Protein AF-A0A1V9G7L8-F1 (afdb_monomer_lite)

pLDDT: mean 70.84, std 13.21, range [39.88, 89.25]

Structure (mmCIF, N/CA/C/O backbone):
data_AF-A0A1V9G7L8-F1
#
_entry.id   AF-A0A1V9G7L8-F1
#
loop_
_atom_site.group_PDB
_atom_site.id
_atom_site.type_symbol
_atom_site.label_atom_id
_atom_site.label_alt_id
_atom_site.label_comp_id
_atom_site.label_asym_id
_atom_site.label_entity_id
_atom_site.label_seq_id
_atom_site.pdbx_PDB_ins_code
_atom_site.Cartn_x
_atom_site.Car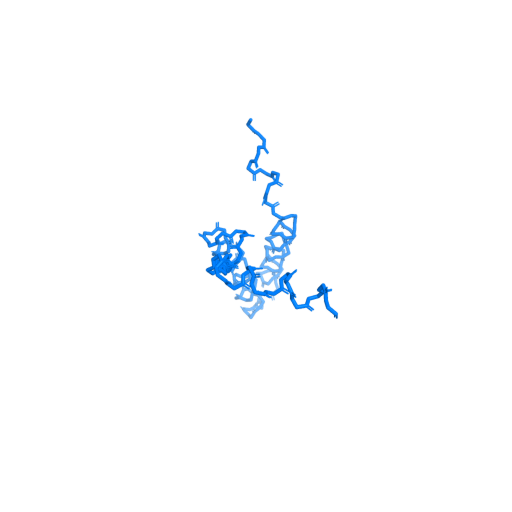tn_y
_atom_site.Cartn_z
_atom_site.occupancy
_atom_site.B_iso_or_equiv
_atom_site.auth_seq_id
_atom_site.auth_comp_id
_atom_site.auth_asym_id
_atom_site.auth_atom_id
_atom_site.pdbx_PDB_model_num
ATOM 1 N N . MET A 1 1 ? 1.770 5.596 -25.371 1.00 39.88 1 MET A N 1
ATOM 2 C CA . MET A 1 1 ? 1.496 6.062 -23.991 1.00 39.88 1 MET A CA 1
ATOM 3 C C . MET A 1 1 ? 0.831 4.986 -23.100 1.00 39.88 1 MET A C 1
ATOM 5 O O . MET A 1 1 ? 0.088 5.329 -22.201 1.00 39.88 1 MET A O 1
ATOM 9 N N . ILE A 1 2 ? 1.105 3.680 -23.289 1.00 51.47 2 ILE A N 1
ATOM 10 C CA . ILE A 1 2 ? 0.509 2.589 -22.463 1.00 51.47 2 ILE A CA 1
ATOM 11 C C . ILE A 1 2 ? 1.593 1.606 -21.947 1.00 51.47 2 ILE A C 1
ATOM 13 O O . ILE A 1 2 ? 1.329 0.672 -21.197 1.00 51.47 2 ILE A O 1
ATOM 17 N N . ALA A 1 3 ? 2.866 1.824 -22.300 1.00 51.66 3 ALA A N 1
ATOM 18 C CA . ALA A 1 3 ? 3.949 0.879 -22.014 1.00 51.66 3 ALA A CA 1
ATOM 19 C C . ALA A 1 3 ? 4.353 0.800 -20.527 1.00 51.66 3 ALA A C 1
ATOM 21 O O . ALA A 1 3 ? 4.911 -0.212 -20.111 1.00 51.66 3 ALA A O 1
ATOM 22 N N . TYR A 1 4 ? 4.036 1.820 -19.719 1.00 53.84 4 TYR A N 1
ATOM 23 C CA . TYR A 1 4 ? 4.342 1.834 -18.281 1.00 53.84 4 TYR A CA 1
ATOM 24 C C . TYR A 1 4 ? 3.472 0.855 -17.484 1.00 53.84 4 TYR A C 1
ATOM 26 O O . TYR A 1 4 ? 3.977 0.161 -16.607 1.00 53.84 4 TYR A O 1
ATOM 34 N N . PHE A 1 5 ? 2.192 0.712 -17.843 1.00 52.31 5 PHE A N 1
ATOM 35 C CA . PHE A 1 5 ? 1.309 -0.280 -17.223 1.00 52.31 5 PHE A CA 1
ATOM 36 C C . PHE A 1 5 ? 1.606 -1.706 -17.697 1.00 52.31 5 PHE A C 1
ATOM 38 O O . PHE A 1 5 ? 1.394 -2.653 -16.949 1.00 52.31 5 PHE A O 1
ATOM 45 N N . LYS A 1 6 ? 2.158 -1.875 -18.908 1.00 51.75 6 LYS A N 1
ATOM 46 C CA . LYS A 1 6 ? 2.427 -3.201 -19.488 1.00 51.75 6 LYS A CA 1
ATOM 47 C C . LYS A 1 6 ? 3.544 -3.973 -18.772 1.00 51.75 6 LYS A C 1
ATOM 49 O O . LYS A 1 6 ? 3.580 -5.195 -18.862 1.00 51.75 6 LYS A O 1
ATOM 54 N N . ARG A 1 7 ? 4.445 -3.275 -18.067 1.00 53.94 7 ARG A N 1
ATOM 55 C CA . ARG A 1 7 ? 5.542 -3.876 -17.285 1.00 53.94 7 ARG A CA 1
ATOM 56 C C . ARG A 1 7 ? 5.354 -3.724 -15.775 1.00 53.94 7 ARG A C 1
ATOM 58 O O . ARG A 1 7 ? 6.216 -4.142 -15.014 1.00 53.94 7 ARG A O 1
ATOM 65 N N . TRP A 1 8 ? 4.245 -3.147 -15.315 1.00 64.56 8 TRP A N 1
ATOM 66 C CA . TRP A 1 8 ? 3.913 -3.154 -13.895 1.00 64.56 8 TRP A CA 1
ATOM 67 C C . TRP A 1 8 ? 3.227 -4.487 -13.590 1.00 64.56 8 TRP A C 1
ATOM 69 O O . TRP A 1 8 ? 2.088 -4.714 -13.987 1.00 64.56 8 TRP A O 1
ATOM 79 N N . THR A 1 9 ? 3.948 -5.415 -12.955 1.00 69.25 9 THR A N 1
ATOM 80 C CA . THR A 1 9 ? 3.449 -6.771 -12.693 1.00 69.25 9 THR A CA 1
ATOM 81 C C . THR A 1 9 ? 2.118 -6.718 -11.943 1.00 69.25 9 THR A C 1
ATOM 83 O O . THR A 1 9 ? 2.038 -6.125 -10.873 1.00 69.25 9 THR A O 1
ATOM 86 N N . PHE A 1 10 ? 1.074 -7.344 -12.497 1.00 75.50 10 PHE A N 1
ATOM 87 C CA . PHE A 1 10 ? -0.282 -7.439 -11.929 1.00 75.50 10 PHE A CA 1
ATOM 88 C C . PHE A 1 10 ? -0.290 -7.734 -10.414 1.00 75.50 10 PHE A C 1
ATOM 90 O O . PHE A 1 10 ? -1.026 -7.115 -9.648 1.00 75.50 10 PHE A O 1
ATOM 97 N N . PHE A 1 11 ? 0.626 -8.588 -9.951 1.00 76.31 11 PHE A N 1
ATOM 98 C CA . PHE A 1 11 ? 0.826 -8.908 -8.534 1.00 76.31 11 PHE A CA 1
ATO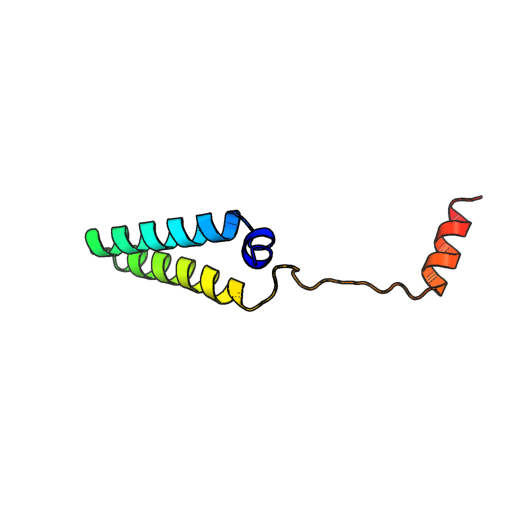M 99 C C . PHE A 1 11 ? 1.170 -7.711 -7.630 1.00 76.31 11 PHE A C 1
ATOM 101 O O . PHE A 1 11 ? 0.859 -7.738 -6.441 1.00 76.31 11 PHE A O 1
ATOM 108 N N . ARG A 1 12 ? 1.779 -6.643 -8.160 1.00 76.81 12 ARG A N 1
ATOM 109 C CA . ARG A 1 12 ? 2.067 -5.411 -7.406 1.00 76.81 12 ARG A CA 1
ATOM 110 C C . ARG A 1 12 ? 0.788 -4.639 -7.090 1.00 76.81 12 ARG A C 1
ATOM 112 O O . ARG A 1 12 ? 0.649 -4.147 -5.975 1.00 76.81 12 ARG A O 1
ATOM 119 N N . TRP A 1 13 ? -0.162 -4.606 -8.024 1.00 80.19 13 TRP A N 1
ATOM 120 C CA . TRP A 1 13 ? -1.486 -4.021 -7.797 1.00 80.19 13 TRP A CA 1
ATOM 121 C C . TRP A 1 13 ? -2.279 -4.817 -6.771 1.00 80.19 13 TRP A C 1
ATOM 123 O O . TRP A 1 13 ? -2.803 -4.235 -5.826 1.00 80.19 13 TRP A O 1
ATOM 133 N N . VAL A 1 14 ? -2.281 -6.147 -6.892 1.00 84.69 14 VAL A N 1
ATOM 134 C CA . VAL A 1 14 ? -2.902 -7.032 -5.894 1.00 84.69 14 VAL A CA 1
ATOM 135 C C . VAL A 1 14 ? -2.323 -6.767 -4.501 1.00 84.69 14 VAL A C 1
ATOM 137 O O . VAL A 1 14 ? -3.075 -6.634 -3.538 1.00 84.69 14 VAL A O 1
ATOM 140 N N . ARG A 1 15 ? -0.996 -6.617 -4.387 1.00 83.00 15 ARG A N 1
ATOM 141 C CA . ARG A 1 15 ? -0.330 -6.359 -3.103 1.00 83.00 15 ARG A CA 1
ATOM 142 C C . ARG A 1 15 ? -0.662 -4.989 -2.510 1.00 83.00 15 ARG A C 1
ATOM 144 O O . ARG A 1 15 ? -0.874 -4.905 -1.304 1.00 83.00 15 ARG A O 1
ATOM 151 N N . LEU A 1 16 ? -0.738 -3.943 -3.334 1.00 86.56 16 LEU A N 1
ATOM 152 C CA . LEU A 1 16 ? -1.153 -2.608 -2.891 1.00 86.56 16 LEU A CA 1
ATOM 153 C C . LEU A 1 16 ? -2.606 -2.605 -2.406 1.00 86.56 16 LEU A C 1
ATOM 155 O O . LEU A 1 16 ? -2.884 -2.122 -1.312 1.00 86.56 16 LEU A O 1
ATOM 159 N N . ILE A 1 17 ? -3.519 -3.194 -3.182 1.00 89.25 17 ILE A N 1
ATOM 160 C CA . ILE A 1 17 ? -4.949 -3.245 -2.848 1.00 89.25 17 ILE A CA 1
ATOM 161 C C . ILE A 1 17 ? -5.168 -4.041 -1.557 1.00 89.25 17 ILE A C 1
ATOM 163 O O . ILE A 1 17 ? -5.871 -3.579 -0.661 1.00 89.25 17 ILE A O 1
ATOM 167 N N . MET A 1 18 ? -4.529 -5.207 -1.425 1.00 88.31 18 MET A N 1
ATOM 168 C CA . MET A 1 18 ? -4.629 -6.032 -0.220 1.00 88.31 18 MET A CA 1
ATOM 169 C C . MET A 1 18 ? -4.040 -5.325 1.010 1.00 88.31 18 MET A C 1
ATOM 171 O O . MET A 1 18 ? -4.654 -5.355 2.074 1.00 88.31 18 MET A O 1
ATOM 175 N N . GLY A 1 19 ? -2.887 -4.658 0.874 1.00 85.94 19 GLY A N 1
ATOM 176 C CA . GLY A 1 19 ? -2.264 -3.899 1.963 1.00 85.94 19 GLY A CA 1
ATOM 177 C C . GLY A 1 19 ? -3.151 -2.759 2.469 1.00 85.94 19 GLY A C 1
ATOM 178 O O . GLY A 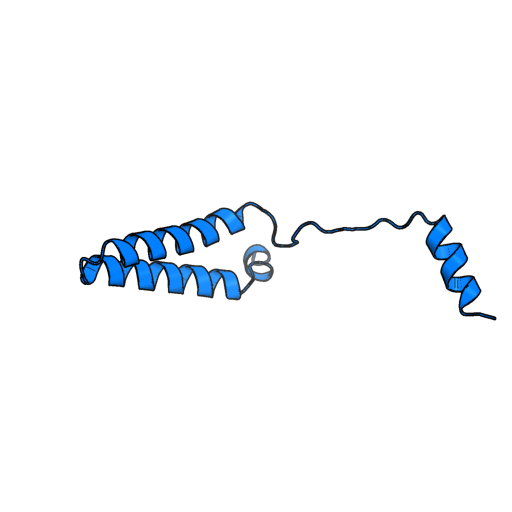1 19 ? -3.376 -2.642 3.674 1.00 85.94 19 GLY A O 1
ATOM 179 N N . ILE A 1 20 ? -3.732 -1.984 1.548 1.00 88.38 20 ILE A N 1
ATOM 180 C CA . ILE A 1 20 ? -4.667 -0.897 1.871 1.00 88.38 20 ILE A CA 1
ATOM 181 C C . ILE A 1 20 ? -5.939 -1.450 2.526 1.00 88.38 20 ILE A C 1
ATOM 183 O O . ILE A 1 20 ? -6.416 -0.891 3.511 1.00 88.38 20 ILE A O 1
ATOM 187 N N . ALA A 1 21 ? -6.476 -2.570 2.034 1.00 88.81 21 ALA A N 1
ATOM 188 C CA . ALA A 1 21 ? -7.655 -3.196 2.627 1.00 88.81 21 ALA A CA 1
ATOM 189 C C . ALA A 1 21 ? -7.402 -3.632 4.082 1.00 88.81 21 ALA A C 1
ATOM 191 O O . ALA A 1 21 ? -8.220 -3.346 4.956 1.00 88.81 21 ALA A O 1
ATOM 192 N N . ILE A 1 22 ? -6.259 -4.269 4.358 1.00 85.94 22 ILE A N 1
ATOM 193 C CA . ILE A 1 22 ? -5.866 -4.678 5.718 1.00 85.94 22 ILE A CA 1
ATOM 194 C C . ILE A 1 22 ? -5.673 -3.454 6.616 1.00 85.94 22 ILE A C 1
ATOM 196 O O . ILE A 1 22 ? -6.142 -3.453 7.751 1.00 85.94 22 ILE A O 1
ATOM 200 N N . PHE A 1 23 ? -5.043 -2.399 6.098 1.00 85.81 23 PHE A N 1
ATOM 201 C CA . PHE A 1 23 ? -4.845 -1.150 6.826 1.00 85.81 23 PHE A CA 1
ATOM 202 C C . PHE A 1 23 ? -6.176 -0.515 7.252 1.00 85.81 23 PHE A C 1
ATOM 204 O O . PHE A 1 23 ? -6.367 -0.228 8.431 1.00 85.81 23 PHE A O 1
ATOM 211 N N . ILE A 1 24 ? -7.130 -0.369 6.324 1.00 87.56 24 ILE A N 1
ATOM 212 C CA . ILE A 1 24 ? -8.460 0.193 6.614 1.00 87.56 24 ILE A CA 1
ATOM 213 C C . ILE A 1 24 ? -9.195 -0.661 7.654 1.00 87.56 24 ILE A C 1
ATOM 215 O O . ILE A 1 24 ? -9.807 -0.125 8.579 1.00 87.56 24 ILE A O 1
ATOM 219 N N . ARG A 1 25 ? -9.119 -1.994 7.535 1.00 85.69 25 ARG A N 1
ATOM 220 C CA . ARG A 1 25 ? -9.729 -2.901 8.514 1.00 85.69 25 ARG A CA 1
ATOM 221 C C . ARG A 1 25 ? -9.086 -2.761 9.894 1.00 85.69 25 ARG A C 1
ATOM 223 O O . ARG A 1 25 ? -9.826 -2.638 10.863 1.00 85.69 25 ARG A O 1
ATOM 230 N N . GLY A 1 26 ? -7.759 -2.677 9.974 1.00 80.88 26 GLY A N 1
ATOM 231 C CA . GLY A 1 26 ? -7.032 -2.470 11.228 1.00 80.88 26 GLY A CA 1
ATOM 232 C C . GLY A 1 26 ? -7.396 -1.163 11.935 1.00 80.88 26 GLY A C 1
ATOM 233 O O . GLY A 1 26 ? -7.570 -1.160 13.150 1.00 80.88 26 GLY A O 1
ATOM 234 N N . VAL A 1 27 ? -7.604 -0.073 11.180 1.00 83.62 27 VAL A N 1
ATOM 235 C CA . VAL A 1 27 ? -8.124 1.189 11.743 1.00 83.62 27 VAL A CA 1
ATOM 236 C C . VAL A 1 27 ? -9.535 0.994 12.300 1.00 83.62 27 VAL A C 1
ATOM 238 O O . VAL A 1 27 ? -9.821 1.440 13.406 1.00 83.62 27 VAL A O 1
ATOM 241 N N . SER A 1 28 ? -10.416 0.308 11.564 1.00 83.06 28 SER A N 1
ATOM 242 C CA . SER A 1 28 ? -11.810 0.122 11.991 1.00 83.06 28 SER A CA 1
ATOM 243 C C . SER A 1 28 ? -11.976 -0.777 13.219 1.00 83.06 28 SER A C 1
ATOM 245 O O . SER A 1 28 ? -12.930 -0.600 13.969 1.00 83.06 28 SER A O 1
ATOM 247 N N . THR A 1 29 ? -11.064 -1.727 13.439 1.00 82.75 29 THR A N 1
ATOM 248 C CA . THR A 1 29 ? -11.110 -2.640 14.590 1.00 82.75 29 THR A CA 1
ATOM 249 C C . THR A 1 29 ? -10.326 -2.123 15.796 1.00 82.75 29 THR A C 1
ATOM 251 O O . THR A 1 29 ? -10.378 -2.748 16.846 1.00 82.75 29 THR A O 1
ATOM 254 N N . GLY A 1 30 ? -9.598 -1.004 15.671 1.00 82.81 30 GLY A N 1
ATOM 255 C CA . GLY A 1 30 ? -8.764 -0.455 16.751 1.00 82.81 30 GLY A CA 1
ATOM 256 C C . GLY A 1 30 ? -7.526 -1.300 17.078 1.00 82.81 30 GLY A C 1
ATOM 257 O O . GLY A 1 30 ? -6.833 -1.047 18.061 1.00 82.81 30 GLY A O 1
ATOM 258 N N . GLU A 1 31 ? -7.224 -2.293 16.244 1.00 82.19 31 GLU A N 1
ATOM 259 C CA . GLU A 1 31 ? -6.115 -3.219 16.436 1.00 82.19 31 GLU A CA 1
ATOM 260 C C . GLU A 1 31 ? -4.837 -2.601 15.862 1.00 82.19 31 GLU A C 1
ATOM 262 O O . GLU A 1 31 ? -4.533 -2.718 14.668 1.00 82.19 31 GLU A O 1
ATOM 267 N N . TYR A 1 32 ? -4.065 -1.940 16.727 1.00 84.75 32 TYR A N 1
ATOM 268 C CA . TYR A 1 32 ? -2.811 -1.265 16.371 1.00 84.75 32 TYR A CA 1
ATOM 269 C C . TYR A 1 32 ? -1.830 -2.166 15.605 1.00 84.75 32 TYR A C 1
ATOM 271 O O . TYR A 1 32 ? -1.093 -1.696 14.736 1.00 84.75 32 TYR A O 1
ATOM 279 N N . LEU A 1 33 ? -1.846 -3.472 15.885 1.00 83.94 33 LEU A N 1
ATOM 280 C CA . LEU A 1 33 ? -0.983 -4.455 15.233 1.00 83.94 33 LEU A CA 1
ATOM 281 C C . LEU A 1 33 ? -1.345 -4.652 13.751 1.00 83.94 33 LEU A C 1
ATOM 283 O O . LEU A 1 33 ? -0.461 -4.724 12.898 1.00 83.94 33 LEU A O 1
ATOM 287 N N . LEU A 1 34 ? -2.643 -4.678 13.430 1.00 81.12 34 LEU A N 1
ATOM 288 C CA . LEU A 1 34 ? -3.147 -4.796 12.058 1.00 81.12 34 LEU A CA 1
ATOM 289 C C . LEU A 1 34 ? -2.943 -3.501 11.270 1.00 81.12 34 LEU A C 1
ATOM 291 O O . LEU A 1 34 ? -2.587 -3.551 10.091 1.00 81.12 34 LEU A O 1
ATOM 295 N N . TYR A 1 35 ? -3.104 -2.351 11.929 1.00 81.81 35 TYR A N 1
ATOM 296 C CA . TYR A 1 35 ? -2.769 -1.045 11.362 1.00 81.81 35 TYR A CA 1
ATOM 297 C C . TYR A 1 35 ? -1.294 -0.979 10.936 1.00 81.81 35 TYR A C 1
ATOM 299 O O . TYR A 1 35 ? -0.991 -0.673 9.780 1.00 81.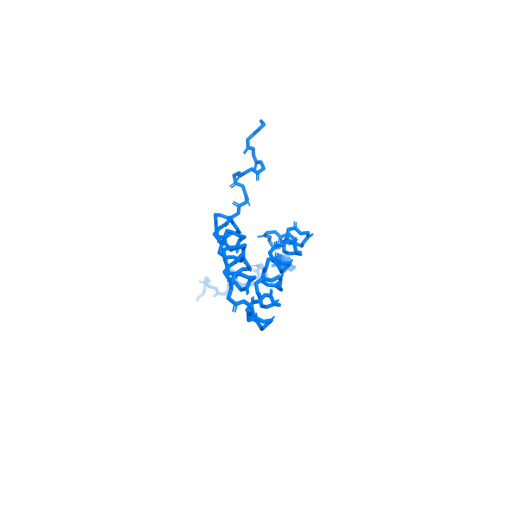81 35 TYR A O 1
ATOM 307 N N . LEU A 1 36 ? -0.373 -1.332 11.841 1.00 86.81 36 LEU A N 1
ATOM 308 C CA . LEU A 1 36 ? 1.064 -1.301 11.568 1.00 86.81 36 LEU A CA 1
ATOM 309 C C . LEU A 1 36 ? 1.461 -2.321 10.491 1.00 86.81 36 LEU A C 1
ATOM 311 O O . LEU A 1 36 ? 2.231 -1.996 9.586 1.00 86.81 36 LEU A O 1
ATOM 315 N N . ALA A 1 37 ? 0.906 -3.534 10.541 1.00 86.00 37 ALA A N 1
ATOM 316 C CA . ALA A 1 37 ? 1.160 -4.564 9.538 1.00 86.00 37 ALA A CA 1
ATOM 317 C C . ALA A 1 37 ? 0.662 -4.148 8.141 1.00 86.00 37 ALA A C 1
ATOM 319 O O . ALA A 1 37 ? 1.390 -4.292 7.157 1.00 86.00 37 ALA A O 1
ATOM 320 N N . GLY A 1 38 ? -0.543 -3.577 8.042 1.00 82.69 38 GLY A N 1
ATOM 321 C CA . GLY A 1 38 ? -1.092 -3.059 6.785 1.00 82.69 38 GLY A CA 1
ATOM 322 C C . GLY A 1 38 ? -0.272 -1.895 6.220 1.00 82.69 38 GLY A C 1
ATOM 323 O O . GLY A 1 38 ? 0.024 -1.868 5.020 1.00 82.69 38 GLY A O 1
ATOM 324 N N . ALA A 1 39 ? 0.173 -0.979 7.085 1.00 84.75 39 ALA A N 1
ATOM 325 C CA . ALA A 1 39 ? 1.062 0.119 6.712 1.00 84.75 39 ALA A CA 1
ATOM 326 C C . ALA A 1 39 ? 2.410 -0.397 6.191 1.00 84.75 39 ALA A C 1
ATOM 328 O O . ALA A 1 39 ? 2.861 0.032 5.130 1.00 84.75 39 ALA A O 1
ATOM 329 N N . PHE A 1 40 ? 3.021 -1.365 6.880 1.00 86.88 40 PHE A N 1
ATOM 330 C CA . PHE A 1 40 ? 4.299 -1.951 6.478 1.00 86.88 40 PHE A CA 1
ATOM 331 C C . PHE A 1 40 ? 4.203 -2.672 5.129 1.00 86.88 40 PHE A C 1
ATOM 333 O O . PHE A 1 40 ? 5.032 -2.447 4.250 1.00 86.88 40 PHE A O 1
ATOM 340 N N . VAL A 1 41 ? 3.167 -3.490 4.917 1.00 84.00 41 VAL A N 1
ATOM 341 C CA . VAL A 1 41 ? 2.953 -4.210 3.648 1.00 84.00 41 VAL A CA 1
ATOM 342 C C . VAL A 1 41 ? 2.731 -3.240 2.485 1.00 84.00 41 VAL A C 1
ATOM 344 O O . VAL A 1 41 ? 3.285 -3.441 1.400 1.00 84.00 41 VAL A O 1
ATOM 347 N N . THR A 1 42 ? 1.969 -2.168 2.715 1.00 83.50 42 THR A N 1
ATOM 348 C CA . THR A 1 42 ? 1.725 -1.121 1.714 1.00 83.50 42 THR A CA 1
ATOM 349 C C . THR A 1 42 ? 3.006 -0.339 1.417 1.00 83.50 42 THR A C 1
ATOM 351 O O . THR A 1 42 ? 3.361 -0.162 0.252 1.00 83.50 42 THR A O 1
ATOM 354 N N . PHE A 1 43 ? 3.765 0.048 2.446 1.00 83.94 43 PHE A N 1
ATOM 355 C CA . PHE A 1 43 ? 5.065 0.707 2.303 1.00 83.94 43 PHE A CA 1
ATOM 356 C C . PHE A 1 43 ? 6.065 -0.157 1.529 1.00 83.94 43 PHE A C 1
ATOM 358 O O . PHE A 1 43 ? 6.728 0.333 0.620 1.00 83.94 43 PHE A O 1
ATOM 365 N N . MET A 1 44 ? 6.127 -1.461 1.811 1.00 79.00 44 MET A N 1
ATOM 366 C CA . MET A 1 44 ? 6.998 -2.396 1.097 1.00 79.00 44 MET A CA 1
ATOM 367 C C . MET A 1 44 ? 6.640 -2.487 -0.394 1.00 79.00 44 MET A C 1
ATOM 369 O O . MET A 1 44 ? 7.528 -2.654 -1.231 1.00 79.00 44 MET A O 1
ATOM 373 N N . ALA A 1 45 ? 5.357 -2.352 -0.745 1.00 74.00 45 ALA A N 1
ATOM 374 C CA . ALA A 1 45 ? 4.906 -2.313 -2.133 1.00 74.00 45 ALA A CA 1
ATOM 375 C C . ALA A 1 45 ? 5.314 -1.012 -2.851 1.00 74.00 45 ALA A C 1
ATOM 377 O O . ALA A 1 45 ? 5.722 -1.072 -4.012 1.00 74.00 45 ALA A O 1
ATOM 378 N N . PHE A 1 46 ? 5.289 0.134 -2.158 1.00 72.25 46 PHE A N 1
ATOM 379 C CA . PHE A 1 46 ? 5.824 1.403 -2.670 1.00 72.25 46 PHE A CA 1
ATOM 380 C C . PHE A 1 46 ? 7.356 1.400 -2.768 1.00 72.25 46 PHE A C 1
ATOM 382 O O . PHE A 1 46 ? 7.903 1.826 -3.780 1.00 72.25 46 PHE A O 1
ATOM 389 N N . ALA A 1 47 ? 8.068 0.858 -1.779 1.00 72.12 47 ALA A N 1
ATOM 390 C CA . ALA A 1 47 ? 9.527 0.740 -1.808 1.00 72.12 47 ALA A CA 1
ATOM 391 C C . ALA A 1 47 ? 10.008 -0.190 -2.943 1.00 72.12 47 ALA A C 1
ATOM 393 O O . ALA A 1 47 ? 11.007 0.086 -3.607 1.00 72.12 47 ALA A O 1
ATOM 394 N N . ASN A 1 48 ? 9.239 -1.238 -3.260 1.00 65.50 48 ASN A N 1
ATOM 395 C CA . ASN A 1 48 ? 9.456 -2.089 -4.438 1.00 65.50 48 ASN A CA 1
ATOM 396 C C . ASN A 1 48 ? 9.080 -1.419 -5.777 1.00 65.50 48 ASN A C 1
ATOM 398 O O . ASN A 1 48 ? 9.267 -2.023 -6.837 1.00 65.50 48 ASN A O 1
ATOM 402 N N . ALA A 1 49 ? 8.562 -0.185 -5.777 1.00 61.47 49 ALA A N 1
ATOM 403 C CA . ALA A 1 49 ? 8.382 0.601 -6.996 1.00 61.47 49 ALA A CA 1
ATOM 404 C C . ALA A 1 49 ? 9.698 1.247 -7.484 1.00 61.47 49 ALA A C 1
ATOM 406 O O . ALA A 1 49 ? 9.799 1.541 -8.672 1.00 61.47 49 ALA A O 1
ATOM 407 N N . GLY A 1 50 ? 10.701 1.423 -6.604 1.00 56.44 50 GLY A N 1
ATOM 408 C CA . GLY A 1 50 ? 11.960 2.132 -6.894 1.00 56.44 50 GLY A CA 1
ATOM 409 C C . GLY A 1 50 ? 13.191 1.258 -7.172 1.00 56.44 50 GLY A C 1
ATOM 410 O O . GLY A 1 50 ? 14.129 1.728 -7.809 1.00 56.44 50 GLY A O 1
ATOM 411 N N . CYS A 1 51 ? 13.194 -0.016 -6.768 1.00 57.59 51 CYS A N 1
ATOM 412 C CA . CYS A 1 51 ? 14.206 -0.988 -7.195 1.00 57.59 51 CYS A CA 1
ATOM 413 C C . CYS A 1 51 ? 13.565 -1.934 -8.219 1.00 57.59 51 CYS A C 1
ATOM 415 O O . CYS A 1 51 ? 12.533 -2.552 -7.952 1.00 57.59 51 CYS A O 1
ATOM 417 N N . GLY A 1 52 ? 14.115 -1.927 -9.433 1.00 54.47 52 GLY A N 1
ATOM 418 C CA . GLY A 1 52 ? 13.475 -2.373 -10.666 1.00 54.47 52 GLY A CA 1
ATOM 419 C C . GLY A 1 52 ? 12.841 -3.766 -10.632 1.00 54.47 52 GLY A C 1
ATOM 420 O O . GLY A 1 52 ? 13.260 -4.678 -9.934 1.00 54.47 52 GLY A O 1
ATOM 421 N N . ILE A 1 53 ? 11.831 -3.928 -11.485 1.00 53.94 53 ILE A N 1
ATOM 422 C CA . ILE A 1 53 ? 11.099 -5.173 -11.796 1.00 53.94 53 ILE A CA 1
ATOM 423 C C . ILE A 1 53 ? 11.998 -6.277 -12.389 1.00 53.94 53 ILE A C 1
ATOM 425 O O . ILE A 1 53 ? 11.535 -7.375 -12.666 1.00 53.94 53 ILE A O 1
ATOM 429 N N . GLU A 1 54 ? 13.292 -6.029 -12.526 1.00 53.72 54 GLU A N 1
ATOM 430 C CA . GLU A 1 54 ? 14.291 -6.999 -12.951 1.00 53.72 54 GLU A CA 1
ATOM 431 C C . GLU A 1 54 ? 15.261 -7.133 -11.785 1.00 53.72 54 GLU A C 1
ATOM 433 O O . GLU A 1 54 ? 16.300 -6.473 -11.748 1.00 53.72 54 GLU A O 1
ATOM 438 N N . GLY A 1 55 ? 14.836 -7.885 -10.759 1.00 53.25 55 GLY A N 1
ATOM 439 C CA . GLY A 1 55 ? 15.650 -8.142 -9.573 1.00 53.25 55 GLY A CA 1
ATOM 440 C C . GLY A 1 55 ? 17.051 -8.502 -10.025 1.00 53.25 55 GLY A C 1
ATOM 441 O O . GLY A 1 55 ? 17.141 -9.354 -10.902 1.00 53.25 55 GLY A O 1
ATOM 442 N N . CYS A 1 56 ? 18.060 -7.773 -9.515 1.00 58.66 56 CYS A N 1
ATOM 443 C CA . CYS A 1 56 ? 19.460 -7.793 -9.950 1.00 58.66 56 CYS A CA 1
ATOM 444 C C . CYS A 1 56 ? 19.662 -8.749 -11.113 1.00 58.66 56 CYS A C 1
ATOM 446 O O . CYS A 1 56 ? 19.897 -9.937 -10.879 1.00 58.66 56 CYS A O 1
ATOM 448 N N . ALA A 1 57 ? 19.483 -8.258 -12.344 1.00 56.22 57 ALA A N 1
ATOM 449 C CA . ALA A 1 57 ? 19.836 -9.041 -13.506 1.00 56.22 57 ALA A CA 1
ATOM 450 C C . ALA A 1 57 ? 21.294 -9.441 -13.295 1.00 56.22 57 ALA A C 1
ATOM 452 O O . ALA A 1 57 ? 22.201 -8.633 -13.464 1.00 56.22 57 ALA A O 1
ATOM 453 N N . THR A 1 58 ? 21.531 -10.681 -12.876 1.00 55.97 58 THR A N 1
ATOM 454 C CA . THR A 1 58 ? 22.834 -11.288 -13.034 1.00 55.97 58 THR A CA 1
ATOM 455 C C . THR A 1 58 ? 22.873 -11.630 -14.511 1.00 55.97 58 THR A C 1
ATOM 457 O O . THR A 1 58 ? 22.718 -12.766 -14.944 1.00 55.97 58 THR A O 1
ATOM 460 N N . ASN A 1 59 ? 23.063 -10.603 -15.338 1.00 57.75 59 ASN A N 1
ATOM 461 C CA . ASN A 1 59 ? 23.778 -10.790 -16.576 1.00 57.75 59 ASN A CA 1
ATOM 462 C C . ASN A 1 59 ? 25.185 -11.224 -16.154 1.00 57.75 59 ASN A C 1
ATOM 464 O O . ASN A 1 59 ? 26.129 -10.438 -16.173 1.00 57.75 59 ASN A O 1
ATOM 468 N N . VAL A 1 60 ? 25.324 -12.487 -15.733 1.00 62.16 60 VAL A N 1
ATOM 469 C CA . VAL A 1 60 ? 26.604 -13.171 -15.749 1.00 62.16 60 VAL A CA 1
ATOM 470 C C . VAL A 1 60 ? 27.018 -13.132 -17.206 1.00 62.16 60 VAL A C 1
ATOM 472 O O . VAL A 1 60 ? 26.626 -13.945 -18.039 1.00 62.16 60 VAL A O 1
ATOM 475 N N . ARG A 1 61 ? 27.742 -12.073 -17.553 1.00 62.75 61 ARG A N 1
ATOM 476 C CA . ARG A 1 61 ? 28.404 -11.933 -18.828 1.00 62.75 61 ARG A CA 1
ATOM 477 C C . ARG A 1 61 ? 29.513 -12.964 -18.748 1.00 62.75 61 ARG A C 1
ATOM 479 O O . ARG A 1 61 ? 30.608 -12.659 -18.283 1.00 62.75 61 ARG A O 1
ATOM 486 N N . LEU A 1 62 ? 29.192 -14.212 -19.090 1.00 67.56 62 LEU A N 1
ATOM 487 C CA . LEU A 1 62 ? 30.205 -15.242 -19.228 1.00 67.56 62 LEU A CA 1
ATOM 488 C C . LEU A 1 62 ? 31.259 -14.650 -20.170 1.00 67.56 62 LEU A C 1
ATOM 490 O O . LEU A 1 62 ? 30.898 -14.164 -21.251 1.00 67.56 62 LEU A O 1
ATOM 494 N N . PRO A 1 63 ? 32.541 -14.601 -19.771 1.00 67.06 63 PRO A N 1
ATOM 495 C CA . PRO A 1 63 ? 33.574 -14.200 -20.702 1.00 67.06 63 PRO A CA 1
ATOM 496 C C . PRO A 1 63 ? 33.465 -15.141 -21.903 1.00 67.06 63 PRO A C 1
ATOM 498 O O . PRO A 1 63 ? 33.312 -16.350 -21.735 1.00 67.06 63 PRO A O 1
ATOM 501 N N . LYS A 1 64 ? 33.503 -14.586 -23.119 1.00 60.62 64 LYS A N 1
ATOM 502 C CA . LYS A 1 64 ? 33.325 -15.320 -24.387 1.00 60.62 64 LYS A CA 1
ATOM 503 C C . LYS A 1 64 ? 34.181 -16.601 -24.462 1.00 60.62 64 LYS A C 1
ATOM 505 O O . LYS A 1 64 ? 33.785 -17.561 -25.113 1.00 60.62 64 LYS A O 1
ATOM 510 N N . SER A 1 65 ? 35.313 -16.632 -23.747 1.00 64.94 65 SER A N 1
ATOM 511 C CA . SER A 1 65 ? 36.177 -17.806 -23.578 1.00 64.94 65 SER A CA 1
ATOM 512 C C . SER A 1 65 ? 35.477 -19.011 -22.935 1.00 64.94 65 SER A C 1
ATOM 514 O O . SER A 1 65 ? 35.681 -20.127 -23.393 1.00 64.94 65 SER A O 1
ATOM 516 N N . LYS A 1 66 ? 34.617 -18.825 -21.925 1.00 61.38 66 LYS A N 1
ATOM 517 C CA . LYS A 1 66 ? 33.893 -19.928 -21.265 1.00 61.38 66 LYS A CA 1
ATOM 518 C C . LYS A 1 66 ? 32.825 -20.551 -22.170 1.00 61.38 66 LYS A C 1
ATOM 520 O O . LYS A 1 66 ? 32.688 -21.765 -22.170 1.00 61.38 66 LYS A O 1
ATOM 525 N N . ILE A 1 67 ? 32.152 -19.742 -22.994 1.00 64.69 67 ILE A N 1
ATOM 526 C CA . ILE A 1 67 ? 31.142 -20.209 -23.965 1.00 64.69 67 ILE A CA 1
ATOM 527 C C . ILE A 1 67 ? 31.795 -21.045 -25.081 1.00 64.69 67 ILE A C 1
ATOM 529 O O . ILE A 1 67 ? 31.221 -22.026 -25.541 1.00 64.69 67 ILE A O 1
ATOM 533 N N . TYR A 1 68 ? 33.014 -20.682 -25.496 1.00 64.75 68 TYR A N 1
ATOM 534 C CA . TYR A 1 68 ? 33.756 -21.413 -26.529 1.00 64.75 68 TYR A CA 1
ATOM 535 C C . TYR A 1 68 ? 34.220 -22.8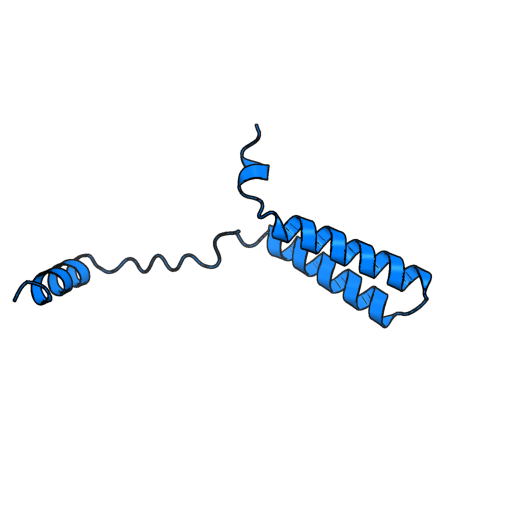05 -26.072 1.00 64.75 68 TYR A C 1
ATOM 537 O O . TYR A 1 68 ? 34.275 -23.730 -26.877 1.00 64.75 68 TYR A O 1
ATOM 545 N N . HIS A 1 69 ? 34.555 -22.960 -24.789 1.00 60.38 69 HIS A N 1
ATOM 546 C CA . HIS A 1 69 ? 34.983 -24.249 -24.248 1.00 60.38 69 HIS A CA 1
ATOM 547 C C . HIS A 1 69 ? 33.811 -25.199 -23.978 1.00 60.38 69 HIS A C 1
ATOM 549 O O . HIS A 1 69 ? 33.938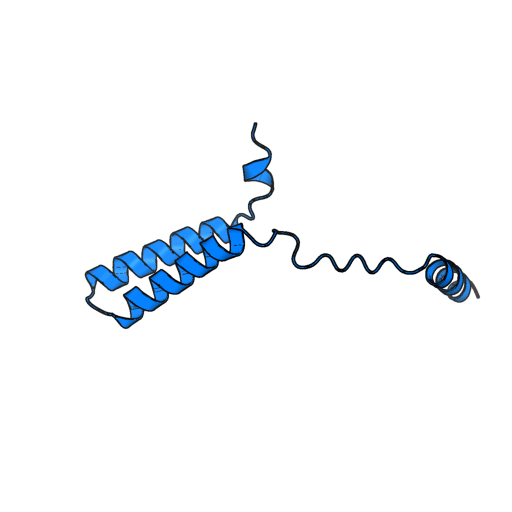 -26.379 -24.276 1.00 60.38 69 HIS A O 1
ATOM 555 N N . ASP A 1 70 ? 32.685 -24.697 -23.470 1.00 65.38 70 ASP A N 1
ATOM 556 C CA . ASP A 1 70 ? 31.523 -25.514 -23.088 1.00 65.38 70 ASP A CA 1
ATOM 557 C C . ASP A 1 70 ? 30.850 -26.176 -24.307 1.00 65.38 70 ASP A C 1
ATOM 559 O O . ASP A 1 70 ? 30.776 -27.398 -24.395 1.00 65.38 70 ASP A O 1
ATOM 563 N N . GLY A 1 71 ? 30.546 -25.399 -25.356 1.00 62.34 71 GLY A N 1
ATOM 564 C CA . GLY A 1 71 ? 29.923 -25.916 -26.587 1.00 62.34 71 GLY A CA 1
ATOM 565 C C . GLY A 1 71 ? 30.806 -26.832 -27.452 1.00 62.34 71 GLY A C 1
ATOM 566 O O . GLY A 1 71 ? 30.371 -27.283 -28.514 1.00 62.34 71 GLY A O 1
ATOM 567 N N . ASN A 1 72 ? 32.050 -27.080 -27.034 1.00 61.91 72 ASN A N 1
ATOM 568 C CA . ASN A 1 72 ? 32.973 -28.018 -27.672 1.00 61.91 72 ASN A CA 1
ATOM 569 C C . ASN A 1 72 ? 33.178 -29.302 -26.842 1.00 61.91 72 ASN A C 1
ATOM 571 O O . ASN A 1 72 ? 33.753 -30.262 -27.350 1.00 61.91 72 ASN A O 1
ATOM 575 N N . VAL A 1 73 ? 32.711 -29.333 -25.588 1.00 62.50 73 VAL A N 1
ATOM 576 C CA . VAL A 1 73 ? 32.688 -30.542 -24.746 1.00 62.50 73 VAL A CA 1
ATOM 577 C C . VAL A 1 73 ? 31.462 -31.395 -25.075 1.00 62.50 73 VAL A C 1
ATOM 579 O O . VAL A 1 73 ? 31.584 -32.610 -25.152 1.00 62.50 73 VAL A O 1
ATOM 582 N N . ASP A 1 74 ? 30.327 -30.774 -25.406 1.00 62.44 74 ASP A N 1
ATOM 583 C CA . ASP A 1 74 ? 29.097 -31.485 -25.802 1.00 62.44 74 ASP A CA 1
ATOM 584 C C . ASP A 1 74 ? 29.152 -32.119 -27.207 1.00 62.44 74 ASP A C 1
ATOM 586 O O . ASP A 1 74 ? 28.222 -32.807 -27.627 1.00 62.44 74 ASP A O 1
ATOM 590 N N . LYS A 1 75 ? 30.226 -31.873 -27.970 1.00 59.31 75 LYS A N 1
ATOM 591 C CA . LYS A 1 75 ? 30.416 -32.391 -29.337 1.00 59.31 75 LYS A CA 1
ATOM 592 C C . LYS A 1 75 ? 31.369 -33.587 -29.427 1.00 59.31 75 LYS A C 1
ATOM 594 O O . LYS A 1 75 ? 31.847 -33.873 -30.528 1.00 59.31 75 LYS A O 1
ATOM 599 N N . LYS A 1 76 ? 31.667 -34.270 -28.319 1.00 48.53 76 LYS A N 1
ATOM 600 C CA . LYS A 1 76 ? 32.596 -35.406 -28.314 1.00 48.53 76 LYS A CA 1
ATOM 601 C C . LYS A 1 76 ? 32.020 -36.665 -27.685 1.00 48.53 76 LYS A C 1
ATOM 603 O O . LYS A 1 76 ? 31.421 -36.554 -26.598 1.00 48.53 76 LYS A O 1
#

Secondary structure (DSSP, 8-state):
--HHHHTS-HHHHHHHHHHHHHHHHHHHHT-HHHHHHHHHHHHHHHHTTTS-SSTT-------HHHHHHHTTTTT-

Radius of gyration: 21.76 Å; chains: 1; bounding box: 48×42×46 Å

Organism: NCBI:txid1703345

Foldseek 3Di:
DCVVVVLPPPVLVVQLVVLVVQLVVCVVVVPVVSVVSSVVSNVVSVVCVPQDPCNPPPPVVPPVVVVVVVVVVVVD

Sequence (76 aa):
MIAYFKRWTFFRWVRLIMGIAIFIRGVSTGEYLLYLAGAFVTFMAFANAGCGIEGCATNVRLPKSKIYHDGNVDKK